Protein AF-A0AAD9YX53-F1 (afdb_monomer_lite)

InterPro domains:
  IPR001128 Cytochrome P450 [PF00067] (16-93)
  IPR036396 Cytochrome P450 superfamily [G3DSA:1.10.630.10] (1-96)
  IPR036396 Cytochrome P450 superfamily [SSF48264] (4-92)

Organism: NCBI:txid209136

Sequence (96 aa):
MKQNRLDHARFAYDKTEKRANDKVDHPDFVSYMLKNNDKNGMADDELKKNAAILIVAGSETTATLLAGLTWLVLHNADIHSKLQIEVRSAFTSQEE

Radius of gyration: 19.45 Å; chains: 1; bounding box: 43×33×43 Å

Secondary structure (DSSP, 8-state):
-HHHHHHHHHHHHHHHHHHHT----S--HHHHHTTTTTTSPPPHHHHHHHHHHHHHHHHHHHHHHHHHHHHHHHH-HHHHHHHHHHHHHS-SSS--

pLDDT: mean 88.12, std 8.99, range [63.28, 98.38]

Foldseek 3Di:
DVVVVVVLLVVLLVVLVVVLPDPDPDDDPSNVLQPPCDPPHDDSVRSSVVSSCVCVVVPPVVVVVCVVVVVVLVVDPVSVVVVVCCVVVVDDDPVD

Structure (mmCIF, N/CA/C/O backbone):
data_AF-A0AAD9YX53-F1
#
_entry.id   AF-A0AAD9YX53-F1
#
loop_
_atom_site.group_PDB
_atom_site.id
_atom_site.type_symbol
_atom_site.label_atom_id
_atom_site.label_alt_id
_atom_site.label_comp_id
_atom_site.lab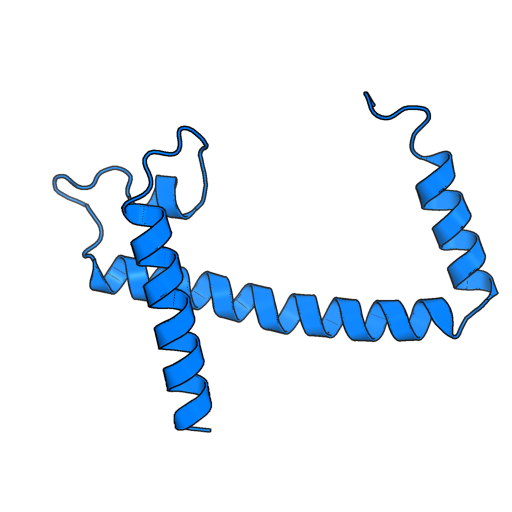el_asym_id
_atom_site.label_entity_id
_atom_site.label_seq_id
_atom_site.pdbx_PDB_ins_code
_atom_site.Cartn_x
_atom_site.Cartn_y
_atom_site.Cartn_z
_atom_site.occupancy
_atom_site.B_iso_or_equiv
_atom_site.auth_seq_id
_atom_site.auth_comp_id
_atom_site.auth_asym_id
_atom_site.auth_atom_id
_atom_site.pdbx_PDB_model_num
ATOM 1 N N . MET A 1 1 ? -8.226 -14.885 -18.119 1.00 63.28 1 MET A N 1
ATOM 2 C CA . MET A 1 1 ? -6.798 -14.898 -17.711 1.00 63.28 1 MET A CA 1
ATOM 3 C C . MET A 1 1 ? -5.891 -14.071 -18.621 1.00 63.28 1 MET A C 1
ATOM 5 O O . MET A 1 1 ? -5.203 -13.206 -18.100 1.00 63.28 1 MET A O 1
ATOM 9 N N . LYS A 1 2 ? -5.862 -14.282 -19.950 1.00 75.69 2 LYS A N 1
ATOM 10 C CA . LYS A 1 2 ? -4.992 -13.489 -20.849 1.00 75.69 2 LYS A CA 1
ATOM 11 C C . LYS A 1 2 ? -5.353 -11.992 -20.872 1.00 75.69 2 LYS A C 1
ATOM 13 O O . LYS A 1 2 ? -4.444 -11.180 -20.804 1.00 75.69 2 LYS A O 1
ATOM 18 N N . GLN A 1 3 ? -6.648 -11.661 -20.894 1.00 81.31 3 GLN A N 1
ATOM 19 C CA . GLN A 1 3 ? -7.138 -10.277 -20.908 1.00 81.31 3 GLN A CA 1
ATOM 20 C C . GLN A 1 3 ? -6.749 -9.505 -19.638 1.00 81.31 3 GLN A C 1
ATOM 22 O O . GLN A 1 3 ? -6.040 -8.517 -19.741 1.00 81.31 3 GLN A O 1
ATOM 27 N N . ASN A 1 4 ? -7.061 -10.035 -18.448 1.00 79.81 4 ASN A N 1
ATOM 28 C CA . ASN A 1 4 ? -6.723 -9.375 -17.179 1.00 79.81 4 ASN A CA 1
ATOM 29 C C . ASN A 1 4 ? -5.228 -9.047 -17.061 1.00 79.81 4 ASN A C 1
ATOM 31 O O . ASN A 1 4 ? -4.872 -7.955 -16.645 1.00 79.81 4 ASN A O 1
ATOM 35 N N . ARG A 1 5 ? -4.332 -9.956 -17.476 1.00 79.50 5 ARG A N 1
ATOM 36 C CA . ARG A 1 5 ? -2.884 -9.679 -17.452 1.00 79.50 5 ARG A CA 1
ATOM 37 C C . ARG A 1 5 ? -2.488 -8.512 -18.359 1.00 79.50 5 ARG A C 1
ATOM 39 O O . ARG A 1 5 ? -1.606 -7.745 -17.992 1.00 79.50 5 ARG A O 1
ATOM 46 N N . LEU A 1 6 ? -3.121 -8.387 -19.527 1.00 85.31 6 LEU A N 1
ATOM 47 C CA . LEU A 1 6 ? -2.891 -7.260 -20.433 1.00 85.31 6 LEU A CA 1
ATOM 48 C C . LEU A 1 6 ? -3.429 -5.958 -19.839 1.00 85.31 6 LEU A C 1
ATOM 50 O O . LEU A 1 6 ? -2.751 -4.939 -19.917 1.00 85.31 6 LEU A O 1
ATOM 54 N N . ASP A 1 7 ? -4.596 -6.007 -19.200 1.00 87.75 7 ASP A N 1
ATOM 55 C CA . ASP A 1 7 ? -5.200 -4.840 -18.556 1.00 87.75 7 ASP A CA 1
ATOM 56 C C . ASP A 1 7 ? -4.351 -4.349 -17.372 1.00 87.75 7 ASP A C 1
ATOM 58 O O . ASP A 1 7 ? -4.096 -3.151 -17.261 1.00 87.75 7 ASP A O 1
ATOM 62 N N . HIS A 1 8 ? -3.830 -5.260 -16.539 1.00 85.81 8 HIS A N 1
ATOM 63 C CA . HIS A 1 8 ? -2.913 -4.922 -15.443 1.00 85.81 8 HIS A CA 1
ATOM 64 C C . HIS A 1 8 ? -1.600 -4.317 -15.948 1.00 85.81 8 HIS A C 1
ATOM 66 O O . HIS A 1 8 ? -1.150 -3.303 -15.415 1.00 85.81 8 HIS A O 1
ATOM 72 N N . ALA A 1 9 ? -1.000 -4.905 -16.989 1.00 86.31 9 ALA A N 1
ATOM 73 C CA . ALA A 1 9 ? 0.221 -4.375 -17.588 1.00 86.31 9 ALA A CA 1
ATOM 74 C C . ALA A 1 9 ? -0.009 -2.978 -18.176 1.00 86.31 9 ALA A C 1
ATOM 76 O O . ALA A 1 9 ? 0.756 -2.060 -17.896 1.00 86.31 9 ALA A O 1
ATOM 77 N N . ARG A 1 10 ? -1.103 -2.793 -18.926 1.00 90.75 10 ARG A N 1
ATOM 78 C CA . ARG A 1 10 ? -1.473 -1.496 -19.497 1.00 90.75 10 ARG A CA 1
ATOM 79 C C . ARG A 1 10 ? -1.687 -0.446 -18.411 1.00 90.75 10 ARG A C 1
ATOM 81 O O . ARG A 1 10 ? -1.114 0.631 -18.493 1.00 90.75 10 ARG A O 1
ATOM 88 N N . PHE A 1 11 ? -2.452 -0.777 -17.372 1.00 89.75 11 PHE A N 1
ATOM 89 C CA . PHE A 1 11 ? -2.684 0.125 -16.248 1.00 89.75 11 PHE A CA 1
ATOM 90 C C . PHE A 1 11 ? -1.374 0.557 -15.584 1.00 89.75 11 PHE A C 1
ATOM 92 O O . PHE A 1 11 ? -1.167 1.746 -15.345 1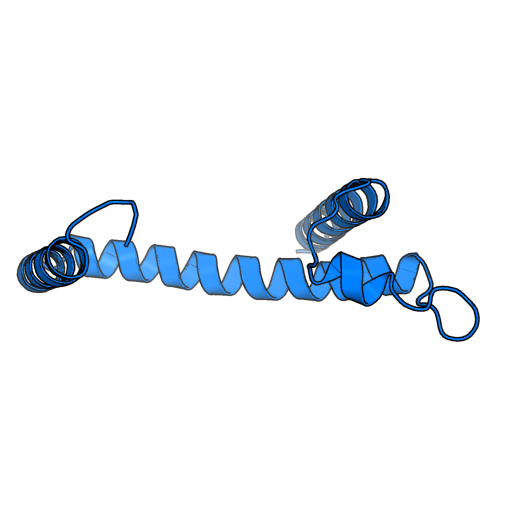.00 89.75 11 PHE A O 1
ATOM 99 N N . ALA A 1 12 ? -0.481 -0.394 -15.301 1.00 89.69 12 ALA A N 1
ATOM 100 C CA . ALA A 1 12 ? 0.811 -0.083 -14.713 1.00 89.69 12 ALA A CA 1
ATOM 101 C C . ALA A 1 12 ? 1.654 0.813 -15.629 1.00 89.69 12 ALA A C 1
ATOM 103 O O . ALA A 1 12 ? 2.216 1.796 -15.159 1.00 89.69 12 ALA A O 1
ATOM 104 N N . TYR A 1 13 ? 1.689 0.522 -16.929 1.00 91.69 13 TYR A N 1
ATOM 105 C CA . TYR A 1 13 ? 2.477 1.280 -17.900 1.00 91.69 13 TYR A CA 1
ATOM 106 C C . TYR A 1 13 ? 1.976 2.720 -18.025 1.00 91.69 13 TYR A C 1
ATOM 108 O O . TYR A 1 13 ? 2.780 3.647 -17.935 1.00 91.69 13 TYR A O 1
ATOM 116 N N . ASP A 1 14 ? 0.659 2.911 -18.134 1.00 92.62 14 ASP A N 1
ATOM 117 C CA . ASP A 1 14 ? 0.030 4.234 -18.205 1.00 92.62 14 ASP A CA 1
ATOM 118 C C . ASP A 1 14 ? 0.331 5.055 -16.931 1.00 92.62 14 ASP A C 1
ATOM 120 O O . ASP A 1 14 ? 0.578 6.263 -16.990 1.00 92.62 14 ASP A O 1
ATOM 124 N N . LYS A 1 15 ? 0.352 4.409 -15.754 1.00 90.62 15 LYS A N 1
ATOM 125 C CA . LYS A 1 15 ? 0.701 5.057 -14.477 1.00 90.62 15 LYS A CA 1
ATOM 126 C C . LYS A 1 15 ? 2.178 5.422 -14.392 1.00 90.62 15 LYS A C 1
ATOM 128 O O . LYS A 1 15 ? 2.488 6.536 -13.966 1.00 90.62 15 LYS A O 1
ATOM 133 N N . THR A 1 16 ? 3.068 4.519 -14.793 1.00 90.25 16 THR A N 1
ATOM 134 C CA . THR A 1 16 ? 4.515 4.757 -14.803 1.00 90.25 16 THR A CA 1
ATOM 135 C C . THR A 1 16 ? 4.874 5.881 -15.758 1.00 90.25 16 THR A C 1
ATOM 137 O O . THR A 1 16 ? 5.607 6.783 -15.371 1.00 90.25 16 THR A O 1
ATOM 140 N N . GLU A 1 17 ? 4.312 5.885 -16.966 1.00 90.38 17 GLU A N 1
ATOM 141 C CA . GLU A 1 17 ? 4.551 6.936 -17.954 1.00 90.38 17 GLU A CA 1
ATOM 142 C C . GLU A 1 17 ? 4.033 8.291 -17.469 1.00 90.38 17 GLU A C 1
ATOM 144 O O . GLU A 1 17 ? 4.748 9.292 -17.536 1.00 90.38 17 GLU A O 1
ATOM 149 N N . LYS A 1 18 ? 2.821 8.330 -16.900 1.00 90.69 18 LYS A N 1
ATOM 150 C CA . LYS A 1 18 ? 2.295 9.561 -16.305 1.00 90.69 18 LYS A CA 1
ATOM 151 C C . LYS A 1 18 ? 3.212 10.080 -15.197 1.00 90.69 18 LYS A C 1
ATOM 153 O O . LYS A 1 18 ? 3.495 11.272 -15.168 1.00 90.69 18 LYS A O 1
ATOM 158 N N . ARG A 1 19 ? 3.684 9.203 -14.304 1.00 89.94 19 ARG A N 1
ATOM 159 C CA . ARG A 1 19 ? 4.564 9.586 -13.192 1.00 89.94 19 ARG A CA 1
ATOM 160 C C . ARG A 1 19 ? 5.951 10.021 -13.663 1.00 89.94 19 ARG A C 1
ATOM 162 O O . ARG A 1 19 ? 6.490 10.970 -13.101 1.00 89.94 19 ARG A O 1
ATOM 169 N N . ALA A 1 20 ? 6.518 9.353 -14.665 1.00 86.56 20 ALA A N 1
ATOM 170 C CA . ALA A 1 20 ? 7.840 9.666 -15.203 1.00 86.56 20 ALA A CA 1
ATOM 171 C C . ALA A 1 20 ? 7.883 11.027 -15.912 1.00 86.56 20 ALA A C 1
ATOM 173 O O . ALA A 1 20 ? 8.904 11.707 -15.878 1.00 86.56 20 ALA A O 1
ATOM 174 N N . ASN A 1 21 ? 6.764 11.440 -16.512 1.00 88.12 21 ASN A N 1
ATOM 175 C CA . ASN A 1 21 ? 6.622 12.752 -17.143 1.00 88.12 21 ASN A CA 1
ATOM 176 C C . ASN A 1 21 ? 6.260 13.875 -16.156 1.00 88.12 21 ASN A C 1
ATOM 178 O O . ASN A 1 21 ? 6.277 15.050 -16.530 1.00 88.12 21 ASN A O 1
ATOM 182 N N . ASP A 1 22 ? 5.913 13.531 -14.916 1.00 87.38 22 ASP A N 1
ATOM 183 C CA . ASP A 1 22 ? 5.518 14.497 -13.900 1.00 87.38 22 ASP A CA 1
ATOM 184 C C . ASP A 1 22 ? 6.750 15.070 -13.182 1.00 87.38 22 ASP A C 1
ATOM 186 O O . ASP A 1 22 ? 7.611 14.334 -12.689 1.00 87.38 22 ASP A O 1
ATOM 190 N N . LYS A 1 23 ? 6.841 16.402 -13.108 1.00 74.00 23 LYS A N 1
ATOM 191 C CA . LYS A 1 23 ? 7.976 17.127 -12.508 1.00 74.00 23 LYS A CA 1
ATOM 192 C C . LYS A 1 23 ? 7.778 17.298 -11.005 1.00 74.00 23 LYS A C 1
ATOM 194 O O . LYS A 1 23 ? 7.834 18.410 -10.483 1.00 74.00 23 LYS A O 1
ATOM 199 N N . VAL A 1 24 ? 7.491 16.196 -10.324 1.00 70.50 24 VAL A N 1
ATOM 200 C CA . VAL A 1 24 ? 7.239 16.210 -8.884 1.00 70.50 24 VAL A CA 1
ATOM 201 C C . VAL A 1 24 ? 8.559 16.169 -8.124 1.00 70.50 24 VAL A C 1
ATOM 203 O O . VAL A 1 24 ? 9.398 15.311 -8.388 1.00 70.50 24 VAL A O 1
ATOM 206 N N . ASP A 1 25 ? 8.719 17.080 -7.164 1.00 73.38 25 ASP A N 1
ATOM 207 C CA . ASP A 1 25 ? 9.938 17.234 -6.352 1.00 73.38 25 ASP A CA 1
ATOM 208 C C . ASP A 1 25 ? 10.034 16.209 -5.201 1.00 73.38 25 ASP A C 1
ATOM 210 O O . ASP A 1 25 ? 10.999 16.190 -4.440 1.00 73.38 25 ASP A O 1
ATOM 214 N N . HIS A 1 26 ? 9.041 15.320 -5.049 1.00 83.12 26 HIS A N 1
ATOM 215 C CA . HIS A 1 26 ? 9.086 14.301 -4.002 1.00 83.12 26 HIS A CA 1
ATOM 216 C C . HIS A 1 26 ? 9.843 13.035 -4.460 1.00 83.12 26 HIS A C 1
ATOM 218 O O . HIS A 1 26 ? 9.600 12.500 -5.552 1.00 83.12 26 HIS A O 1
ATOM 224 N N . PRO A 1 27 ? 10.746 12.494 -3.623 1.00 86.94 27 PRO A N 1
ATOM 225 C CA . PRO A 1 27 ? 11.381 11.211 -3.890 1.00 86.94 27 PRO A CA 1
ATOM 226 C C . PRO A 1 27 ? 10.366 10.070 -3.733 1.00 86.94 27 PRO A C 1
ATOM 228 O O . PRO A 1 27 ? 9.631 10.000 -2.751 1.00 86.94 27 PRO A O 1
ATOM 231 N N . ASP A 1 28 ? 10.330 9.160 -4.702 1.00 89.25 28 ASP A N 1
ATOM 232 C CA . ASP A 1 28 ? 9.589 7.899 -4.651 1.00 89.25 28 ASP A CA 1
ATOM 233 C C . ASP A 1 28 ? 10.325 6.815 -5.456 1.00 89.25 28 ASP A C 1
ATOM 235 O O . ASP A 1 28 ? 11.390 7.068 -6.025 1.00 89.25 28 ASP A O 1
ATOM 239 N N . PHE A 1 29 ? 9.767 5.602 -5.508 1.00 87.25 29 PHE A N 1
ATOM 240 C CA . PHE A 1 29 ? 10.358 4.487 -6.253 1.00 87.25 29 PHE A CA 1
ATOM 241 C C . PHE A 1 29 ? 10.668 4.838 -7.715 1.00 87.25 29 PHE A C 1
ATOM 243 O O . PHE A 1 29 ? 11.758 4.524 -8.183 1.00 87.25 29 PHE A O 1
ATOM 250 N N . VAL A 1 30 ? 9.769 5.534 -8.418 1.00 86.88 30 VAL A N 1
ATOM 251 C CA . VAL A 1 30 ? 9.982 5.940 -9.814 1.00 86.88 30 VAL A CA 1
ATOM 252 C C . VAL A 1 30 ? 11.078 7.005 -9.899 1.00 86.88 30 VAL A C 1
ATOM 254 O O . VAL A 1 30 ? 11.950 6.891 -10.754 1.00 86.88 30 VAL A O 1
ATOM 257 N N . SER A 1 31 ? 11.126 7.973 -8.976 1.00 85.44 31 SER A N 1
ATOM 258 C CA . SER A 1 31 ? 12.223 8.952 -8.888 1.00 85.44 31 SER A CA 1
ATOM 259 C C . SER A 1 31 ? 13.590 8.278 -8.720 1.00 85.44 31 SER A C 1
ATOM 261 O O . SER A 1 31 ? 14.578 8.729 -9.299 1.00 85.44 31 SER A O 1
ATOM 263 N N . TYR A 1 32 ? 13.670 7.189 -7.945 1.00 85.62 32 TYR A N 1
ATOM 264 C CA . TYR A 1 32 ? 14.909 6.420 -7.788 1.00 85.62 32 TYR A CA 1
ATOM 265 C C . TYR A 1 32 ? 15.241 5.567 -9.015 1.00 85.62 32 TYR A C 1
ATOM 267 O O . TYR A 1 32 ? 16.415 5.449 -9.354 1.00 85.62 32 TYR A O 1
ATOM 275 N N . MET A 1 33 ? 14.240 5.010 -9.699 1.00 84.25 33 MET A N 1
ATOM 276 C CA . MET A 1 33 ? 14.441 4.238 -10.933 1.00 84.25 33 MET A CA 1
ATOM 277 C C . MET A 1 33 ? 14.845 5.120 -12.123 1.00 84.25 33 MET A C 1
ATOM 279 O O . MET A 1 33 ? 15.565 4.663 -13.003 1.00 84.25 33 MET A O 1
ATOM 283 N N . LEU A 1 34 ? 14.419 6.387 -12.135 1.00 81.38 34 LEU A N 1
ATOM 284 C CA . LEU A 1 34 ? 14.823 7.401 -13.118 1.00 81.38 34 LEU A CA 1
ATOM 285 C C . LEU A 1 34 ? 16.190 8.036 -12.806 1.00 81.38 34 LEU A C 1
ATOM 287 O O . LEU A 1 34 ? 16.717 8.811 -13.607 1.00 81.38 34 LEU A O 1
ATOM 291 N N . LYS A 1 35 ? 16.768 7.750 -11.635 1.00 76.06 35 LYS A N 1
ATOM 292 C CA . LYS A 1 35 ? 18.059 8.297 -11.210 1.00 76.06 35 LYS A CA 1
ATOM 293 C C . LYS A 1 35 ? 19.190 7.645 -12.019 1.00 76.06 35 LYS A C 1
ATOM 295 O O . LYS A 1 35 ? 19.148 6.453 -12.290 1.00 76.06 35 LYS A O 1
ATOM 300 N N . ASN A 1 36 ? 20.227 8.414 -12.363 1.00 67.00 36 ASN A N 1
ATOM 301 C CA . ASN A 1 36 ? 21.378 7.963 -13.169 1.00 67.00 36 ASN A CA 1
ATOM 302 C C . ASN A 1 36 ? 21.023 7.515 -14.603 1.00 67.00 36 ASN A C 1
ATOM 304 O O . ASN A 1 36 ? 21.604 6.565 -15.124 1.00 67.00 36 ASN A O 1
ATOM 308 N N . ASN A 1 37 ? 20.088 8.212 -15.262 1.00 65.38 37 ASN A N 1
ATOM 309 C CA . ASN A 1 37 ? 19.650 7.896 -16.628 1.00 65.38 37 ASN A CA 1
ATOM 310 C C . ASN A 1 37 ? 20.671 8.270 -17.734 1.00 65.38 37 ASN A C 1
ATOM 312 O O . ASN A 1 37 ? 20.288 8.612 -18.850 1.00 65.38 37 ASN A O 1
ATOM 316 N N . ASP A 1 38 ? 21.969 8.273 -17.414 1.00 67.62 38 ASP A N 1
ATOM 317 C CA . ASP A 1 38 ? 23.052 8.722 -18.289 1.00 67.62 38 ASP A CA 1
ATOM 318 C C . ASP A 1 38 ? 23.766 7.561 -19.009 1.00 67.62 38 ASP A C 1
ATOM 320 O O . ASP A 1 38 ? 23.639 7.421 -20.222 1.00 67.62 38 ASP A O 1
ATOM 324 N N . LYS A 1 39 ? 24.522 6.720 -18.292 1.00 64.12 39 LYS A N 1
ATOM 325 C CA . LYS A 1 39 ? 25.316 5.606 -18.847 1.00 64.12 39 LYS A CA 1
ATOM 326 C C . LYS A 1 39 ? 24.928 4.239 -18.285 1.00 64.12 39 LYS A C 1
ATOM 328 O O . LYS A 1 39 ? 25.189 3.239 -18.942 1.00 64.12 39 LYS A O 1
ATOM 333 N N . ASN A 1 40 ? 24.288 4.210 -17.114 1.00 69.56 40 ASN A N 1
ATOM 334 C CA . ASN A 1 40 ? 23.785 3.001 -16.444 1.00 69.56 40 ASN A CA 1
ATOM 335 C C . ASN A 1 40 ? 22.268 3.092 -16.176 1.00 69.56 40 ASN A C 1
ATOM 337 O O . ASN A 1 40 ? 21.761 2.476 -15.240 1.00 69.56 40 ASN A O 1
ATOM 341 N N . GLY A 1 41 ? 21.573 3.919 -16.961 1.00 74.62 41 GLY A N 1
ATOM 342 C CA . GLY A 1 41 ? 20.140 4.159 -16.851 1.00 74.62 41 GLY A CA 1
ATOM 343 C C . GLY A 1 41 ? 19.296 2.966 -17.280 1.00 74.62 41 GLY A C 1
ATOM 344 O O . GLY A 1 41 ? 19.726 2.134 -18.078 1.00 74.62 41 GLY A O 1
ATOM 345 N N . MET A 1 42 ? 18.071 2.918 -16.768 1.00 82.50 42 MET A N 1
ATOM 346 C CA . MET A 1 42 ? 17.085 1.909 -17.133 1.00 82.50 42 MET A CA 1
ATOM 347 C C . MET A 1 42 ? 16.420 2.280 -18.465 1.00 8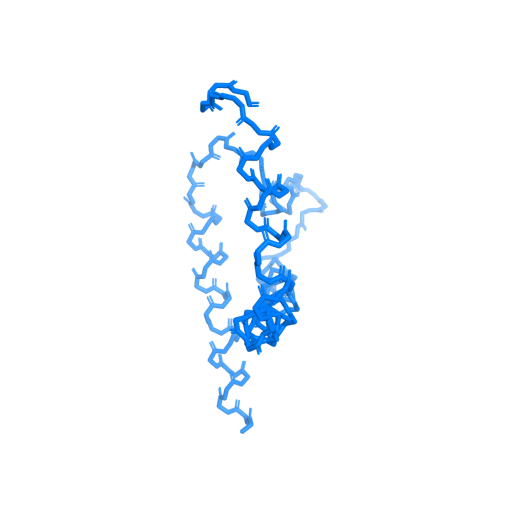2.50 42 MET A C 1
ATOM 349 O O . MET A 1 42 ? 15.996 3.422 -18.655 1.00 82.50 42 MET A O 1
ATOM 353 N N . ALA A 1 43 ? 16.287 1.324 -19.387 1.00 85.62 43 ALA A N 1
ATOM 354 C CA . ALA A 1 43 ? 15.496 1.551 -20.597 1.00 85.62 43 ALA A CA 1
ATOM 355 C C . ALA A 1 43 ? 14.015 1.784 -20.236 1.00 85.62 43 ALA A C 1
ATOM 357 O O . ALA A 1 43 ? 13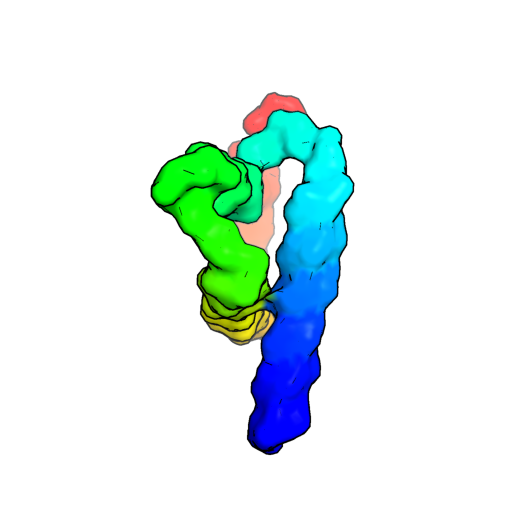.522 1.216 -19.263 1.00 85.62 43 ALA A O 1
ATOM 358 N N . ASP A 1 44 ? 13.269 2.553 -21.037 1.00 84.94 44 ASP A N 1
ATOM 359 C CA . ASP A 1 44 ? 11.851 2.861 -20.756 1.00 84.94 44 ASP A CA 1
ATOM 360 C C . ASP A 1 44 ? 10.990 1.596 -20.557 1.00 84.94 44 ASP A C 1
ATOM 362 O O . ASP A 1 44 ? 10.184 1.511 -19.632 1.00 84.94 44 ASP A O 1
ATOM 366 N N . ASP A 1 45 ? 11.213 0.561 -21.370 1.00 86.50 45 ASP A N 1
ATOM 367 C CA . ASP A 1 45 ? 10.517 -0.723 -21.227 1.00 86.50 45 ASP A CA 1
ATOM 368 C C . ASP A 1 45 ? 10.913 -1.471 -19.940 1.00 86.50 45 ASP A C 1
ATOM 370 O O . ASP A 1 45 ? 10.075 -2.101 -19.297 1.00 86.50 45 ASP A O 1
ATOM 374 N N . GLU A 1 46 ? 12.173 -1.374 -19.516 1.00 87.50 46 GLU A N 1
ATOM 375 C CA . GLU A 1 46 ? 12.642 -1.967 -18.260 1.00 87.50 46 GLU A CA 1
ATOM 376 C C . GLU A 1 46 ? 12.048 -1.231 -17.046 1.00 87.50 46 GLU A C 1
ATOM 378 O O . GLU A 1 46 ? 11.584 -1.872 -16.099 1.00 87.50 46 GLU A O 1
ATOM 383 N N . LEU A 1 47 ? 11.943 0.101 -17.120 1.00 88.50 47 LEU A N 1
ATOM 384 C CA . LEU A 1 47 ? 11.276 0.942 -16.123 1.00 88.50 47 LEU A CA 1
ATOM 385 C C . LEU A 1 47 ? 9.808 0.547 -15.973 1.00 88.50 47 LEU A C 1
ATOM 387 O O . LEU A 1 47 ? 9.343 0.275 -14.863 1.00 88.50 47 LEU A O 1
ATOM 391 N N . LYS A 1 48 ? 9.089 0.469 -17.097 1.00 88.62 48 LYS A N 1
ATOM 392 C CA . LYS A 1 48 ? 7.672 0.090 -17.145 1.00 88.62 48 LYS A CA 1
ATOM 393 C C . LYS A 1 48 ? 7.446 -1.319 -16.591 1.00 88.62 48 LYS A C 1
ATOM 395 O O . LYS A 1 48 ? 6.534 -1.512 -15.786 1.00 88.62 48 LYS A O 1
ATOM 400 N N . LYS A 1 49 ? 8.301 -2.290 -16.928 1.00 89.75 49 LYS A N 1
ATOM 401 C CA . LYS A 1 49 ? 8.224 -3.666 -16.399 1.00 89.75 49 LYS A CA 1
ATOM 402 C C . LYS A 1 49 ? 8.455 -3.736 -14.894 1.00 89.75 49 LYS A C 1
ATOM 404 O O . LYS A 1 49 ? 7.655 -4.346 -14.185 1.00 89.75 49 LYS A O 1
ATOM 409 N N . ASN A 1 50 ? 9.513 -3.101 -14.398 1.00 89.50 50 ASN A N 1
ATOM 410 C CA . ASN A 1 50 ? 9.835 -3.120 -12.974 1.00 89.50 50 ASN A CA 1
ATOM 411 C C . ASN A 1 50 ? 8.761 -2.399 -12.145 1.00 89.50 50 ASN A C 1
ATOM 413 O O . ASN A 1 50 ? 8.331 -2.906 -11.109 1.00 89.50 50 ASN A O 1
ATOM 417 N N . ALA A 1 51 ? 8.248 -1.267 -12.632 1.00 89.19 51 ALA A N 1
ATOM 418 C CA . ALA A 1 51 ? 7.139 -0.575 -11.987 1.00 89.19 51 ALA A CA 1
ATOM 419 C C . ALA A 1 51 ? 5.843 -1.406 -12.009 1.00 89.19 51 ALA A C 1
ATOM 421 O O . ALA A 1 51 ? 5.129 -1.448 -11.008 1.00 89.19 51 ALA A O 1
ATOM 422 N N . ALA A 1 52 ? 5.557 -2.127 -13.100 1.00 89.81 52 ALA A N 1
ATOM 423 C CA . ALA A 1 52 ? 4.405 -3.023 -13.169 1.00 89.81 52 ALA A CA 1
ATOM 424 C C . ALA A 1 52 ? 4.468 -4.158 -12.144 1.00 89.81 52 ALA A C 1
ATOM 426 O O . ALA A 1 52 ? 3.450 -4.474 -11.528 1.00 89.81 52 ALA A O 1
ATOM 427 N N . ILE A 1 53 ? 5.655 -4.722 -11.908 1.00 89.62 53 ILE A N 1
ATOM 428 C CA . ILE A 1 53 ? 5.858 -5.725 -10.857 1.00 89.62 53 ILE A CA 1
ATOM 429 C C . ILE A 1 53 ? 5.511 -5.136 -9.486 1.00 89.62 53 ILE A C 1
ATOM 431 O O . ILE A 1 53 ? 4.730 -5.740 -8.752 1.00 89.62 53 ILE A O 1
ATOM 435 N N . LEU A 1 54 ? 6.036 -3.949 -9.160 1.00 89.62 54 LEU A N 1
ATOM 436 C CA . LEU A 1 54 ? 5.772 -3.289 -7.876 1.00 89.62 54 LEU A CA 1
ATOM 437 C C . LEU A 1 54 ? 4.281 -2.992 -7.675 1.00 89.62 54 LEU A C 1
ATOM 439 O O . LEU A 1 54 ? 3.727 -3.289 -6.617 1.00 89.62 54 LEU A O 1
ATOM 443 N N . ILE A 1 55 ? 3.622 -2.444 -8.701 1.00 90.19 55 ILE A N 1
ATOM 444 C CA . ILE A 1 55 ? 2.202 -2.084 -8.644 1.00 90.19 55 ILE A CA 1
ATOM 445 C C . ILE A 1 55 ? 1.343 -3.331 -8.428 1.00 90.19 55 ILE A C 1
ATOM 447 O O . ILE A 1 55 ? 0.512 -3.343 -7.522 1.00 90.19 55 ILE A O 1
ATOM 451 N N . VAL A 1 56 ? 1.532 -4.385 -9.225 1.00 87.31 56 VAL A N 1
ATOM 452 C CA . VAL A 1 56 ? 0.685 -5.585 -9.142 1.00 87.31 56 VAL A CA 1
ATOM 453 C C . VAL A 1 56 ? 0.929 -6.342 -7.837 1.00 87.31 56 VAL A C 1
ATOM 455 O O . VAL A 1 56 ? -0.031 -6.666 -7.137 1.00 87.31 56 VAL A O 1
ATOM 458 N N . ALA A 1 57 ? 2.196 -6.566 -7.470 1.00 89.00 57 ALA A N 1
ATOM 459 C CA . ALA A 1 57 ? 2.546 -7.331 -6.275 1.00 89.00 57 ALA A CA 1
ATOM 460 C C . ALA A 1 57 ? 2.013 -6.683 -4.988 1.00 89.00 57 ALA A C 1
ATOM 462 O O . ALA A 1 57 ? 1.500 -7.388 -4.117 1.00 89.00 57 ALA A O 1
ATOM 463 N N . GLY A 1 58 ? 2.096 -5.352 -4.876 1.00 88.12 58 GLY A N 1
ATOM 464 C CA . GLY A 1 58 ? 1.583 -4.622 -3.716 1.00 88.12 58 GLY A CA 1
ATOM 465 C C . GLY A 1 58 ? 0.063 -4.451 -3.723 1.00 88.12 58 GLY A C 1
ATOM 466 O O . GLY A 1 58 ? -0.568 -4.543 -2.675 1.00 88.12 58 GLY A O 1
ATOM 467 N N . SER A 1 59 ? -0.553 -4.245 -4.890 1.00 89.12 59 SER A N 1
ATOM 468 C CA . SER A 1 59 ? -1.992 -3.956 -4.945 1.00 89.12 59 SER A CA 1
ATOM 469 C C . SER A 1 59 ? -2.835 -5.162 -4.542 1.00 89.12 59 SER A C 1
ATOM 471 O O . SER A 1 59 ? -3.706 -5.040 -3.685 1.00 89.12 59 SER A O 1
ATOM 473 N N . GLU A 1 60 ? -2.588 -6.333 -5.135 1.00 89.12 60 GLU A N 1
ATOM 474 C CA . GLU A 1 60 ? -3.466 -7.493 -4.931 1.00 89.12 60 GLU A CA 1
ATOM 475 C C . GLU A 1 60 ? -3.328 -8.084 -3.525 1.00 89.12 60 GLU A C 1
ATOM 477 O O . GLU A 1 60 ? -4.331 -8.405 -2.879 1.00 89.12 60 GLU A O 1
ATOM 482 N N . THR A 1 61 ? -2.095 -8.192 -3.022 1.00 94.38 61 THR A N 1
ATOM 483 C CA . THR A 1 61 ? -1.820 -8.771 -1.700 1.00 94.38 61 THR A CA 1
ATOM 484 C C . THR A 1 61 ? -2.359 -7.885 -0.579 1.00 94.38 61 THR A C 1
ATOM 486 O O . THR A 1 61 ? -3.086 -8.374 0.290 1.00 94.38 61 THR A O 1
ATOM 489 N N . THR A 1 62 ? -2.094 -6.574 -0.624 1.00 96.62 62 THR A N 1
ATOM 490 C CA . THR A 1 62 ? -2.600 -5.625 0.374 1.00 96.62 62 THR A CA 1
ATOM 491 C C . THR A 1 62 ? -4.115 -5.462 0.286 1.00 96.62 62 THR A C 1
ATOM 493 O O . THR A 1 62 ? -4.767 -5.450 1.327 1.00 96.62 62 THR A O 1
ATOM 496 N N . ALA A 1 63 ? -4.711 -5.400 -0.912 1.00 95.50 63 ALA A N 1
ATOM 497 C CA . ALA A 1 63 ? -6.168 -5.315 -1.042 1.00 95.50 63 ALA A CA 1
ATOM 498 C C . ALA A 1 63 ? -6.866 -6.554 -0.462 1.00 95.50 63 ALA A C 1
ATOM 500 O O . ALA A 1 63 ? -7.850 -6.422 0.266 1.00 95.50 63 ALA A O 1
ATOM 501 N N . THR A 1 64 ? -6.328 -7.748 -0.730 1.00 96.81 64 THR A N 1
ATOM 502 C CA . THR A 1 64 ? -6.858 -9.004 -0.180 1.00 96.81 64 THR A CA 1
ATOM 503 C C . THR A 1 64 ? -6.758 -9.025 1.343 1.00 96.81 64 THR A C 1
ATOM 505 O O . THR A 1 64 ? -7.735 -9.351 2.020 1.00 96.81 64 THR A O 1
ATOM 508 N N . LEU A 1 65 ? -5.602 -8.629 1.891 1.00 98.00 65 LEU A N 1
ATOM 509 C CA . LEU A 1 65 ? -5.400 -8.523 3.334 1.00 98.00 65 LEU A CA 1
ATOM 510 C C . LEU A 1 65 ? -6.396 -7.548 3.965 1.00 98.00 65 LEU A C 1
ATOM 512 O O . LEU A 1 65 ? -7.056 -7.910 4.933 1.00 98.00 65 LEU A O 1
ATOM 516 N N . LEU A 1 66 ? -6.521 -6.335 3.422 1.00 98.06 66 LEU A N 1
ATOM 517 C CA . LEU A 1 66 ? -7.414 -5.310 3.960 1.00 98.06 66 LEU A CA 1
ATOM 518 C C . LEU A 1 66 ? -8.873 -5.757 3.905 1.00 98.06 66 LEU A C 1
ATOM 520 O O . LEU A 1 66 ? -9.577 -5.614 4.897 1.00 98.06 66 LEU A O 1
ATOM 524 N N . ALA A 1 67 ? -9.319 -6.362 2.803 1.00 98.25 67 ALA A N 1
ATOM 525 C CA . ALA A 1 67 ? -10.682 -6.876 2.694 1.00 98.25 67 ALA A CA 1
ATOM 526 C C . ALA A 1 67 ? -10.983 -7.936 3.769 1.00 98.25 67 ALA A C 1
ATOM 528 O O . ALA A 1 67 ? -11.996 -7.845 4.467 1.00 98.25 67 ALA A O 1
ATOM 529 N N . GLY A 1 68 ? -10.085 -8.913 3.940 1.00 98.19 68 GLY A N 1
ATOM 530 C CA . GLY A 1 68 ? -10.224 -9.951 4.963 1.00 98.19 68 GLY A CA 1
ATOM 531 C C . GLY A 1 68 ? -10.155 -9.391 6.384 1.00 98.19 68 GLY A C 1
ATOM 532 O O . GLY A 1 68 ? -10.991 -9.726 7.222 1.00 98.19 68 GLY A O 1
ATOM 533 N N . LEU A 1 69 ? -9.200 -8.496 6.644 1.00 97.88 69 LEU A N 1
ATOM 534 C CA . LEU A 1 69 ? -9.029 -7.832 7.933 1.00 97.88 69 LEU A CA 1
ATOM 535 C C . LEU A 1 69 ? -10.269 -7.019 8.306 1.00 97.88 69 LEU A C 1
ATOM 537 O O . LEU A 1 69 ? -10.791 -7.182 9.404 1.00 97.88 69 LEU A O 1
ATOM 541 N N . THR A 1 70 ? -10.771 -6.178 7.398 1.00 98.00 70 THR A N 1
ATOM 542 C CA . THR A 1 70 ? -11.975 -5.373 7.631 1.00 98.00 70 THR A CA 1
ATOM 543 C C . THR A 1 70 ? -13.175 -6.262 7.931 1.00 98.00 70 THR A C 1
ATOM 545 O O . THR A 1 70 ? -13.899 -5.997 8.889 1.00 98.00 70 THR A O 1
ATOM 548 N N . TRP A 1 71 ? -13.369 -7.343 7.169 1.00 98.31 71 TRP A N 1
ATOM 549 C CA . TRP A 1 71 ? -14.448 -8.290 7.438 1.00 98.31 71 TRP A CA 1
ATOM 550 C C . TRP A 1 71 ? -14.313 -8.915 8.834 1.00 98.31 71 TRP A C 1
ATOM 552 O O . TRP A 1 71 ? -15.254 -8.839 9.623 1.00 98.31 71 TRP A O 1
ATOM 562 N N . LEU A 1 72 ? -13.138 -9.459 9.173 1.00 98.38 72 LEU A N 1
ATOM 563 C CA . LEU A 1 72 ? -12.881 -10.102 10.465 1.00 98.38 72 LEU A CA 1
ATOM 564 C C . LEU A 1 72 ? -13.076 -9.143 11.641 1.00 98.38 72 LEU A C 1
ATOM 566 O O . LEU A 1 72 ? -13.724 -9.505 12.620 1.00 98.38 72 LEU A O 1
ATOM 570 N N . VAL A 1 73 ? -12.545 -7.924 11.550 1.00 98.25 73 VAL A N 1
ATOM 571 C CA . VAL A 1 73 ? -12.671 -6.920 12.612 1.00 98.25 73 VAL A CA 1
ATOM 572 C C . VAL A 1 73 ? -14.138 -6.556 12.826 1.00 98.25 73 VAL A C 1
ATOM 574 O O . VAL A 1 73 ? -14.607 -6.592 13.958 1.00 98.25 73 VAL A O 1
ATOM 577 N N . LEU A 1 74 ? -14.888 -6.267 11.758 1.00 97.75 74 LEU A N 1
ATOM 578 C CA . LEU A 1 74 ? -16.287 -5.839 11.876 1.00 97.75 74 LEU A CA 1
ATOM 579 C C . LEU A 1 74 ? -17.232 -6.952 12.352 1.00 97.75 74 LEU A C 1
ATOM 581 O O . LEU A 1 74 ? -18.262 -6.652 12.949 1.00 97.75 74 LEU A O 1
ATOM 585 N N . HIS A 1 75 ? -16.890 -8.224 12.129 1.00 97.94 75 HIS A N 1
ATOM 586 C CA . HIS A 1 75 ? -17.681 -9.361 12.618 1.00 97.94 75 HIS A CA 1
ATOM 587 C C . HIS A 1 75 ? -17.405 -9.711 14.088 1.00 97.94 75 HIS A C 1
ATOM 589 O O . HIS A 1 75 ? -18.152 -10.490 14.675 1.00 97.94 75 HIS A O 1
ATOM 595 N N . ASN A 1 76 ? -16.362 -9.141 14.701 1.00 98.00 76 ASN A N 1
ATOM 596 C CA . ASN A 1 76 ? -15.968 -9.430 16.078 1.00 98.00 76 ASN A CA 1
ATOM 597 C C . AS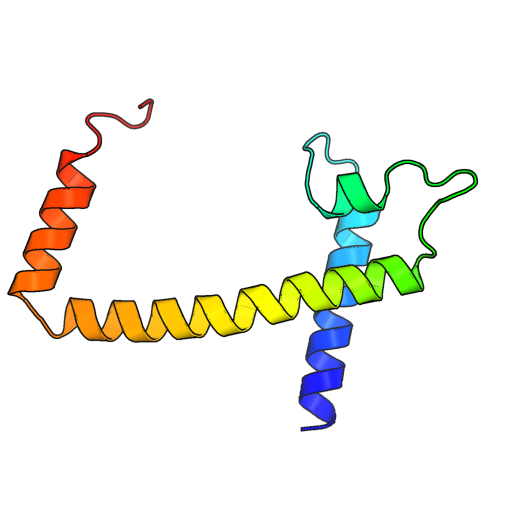N A 1 76 ? -16.011 -8.153 16.928 1.00 98.00 76 ASN A C 1
ATOM 599 O O . ASN A 1 76 ? -15.044 -7.391 16.967 1.00 98.00 76 ASN A O 1
ATOM 603 N N . ALA A 1 77 ? -17.120 -7.938 17.647 1.00 97.88 77 ALA A N 1
ATOM 604 C CA . ALA A 1 77 ? -17.367 -6.717 18.423 1.00 97.88 77 ALA A CA 1
ATOM 605 C C . ALA A 1 77 ? -16.235 -6.378 19.414 1.00 97.88 77 ALA A C 1
ATOM 607 O O . ALA A 1 77 ? -15.808 -5.225 19.487 1.00 97.88 77 ALA A O 1
ATOM 608 N N . ASP A 1 78 ? -15.694 -7.381 20.111 1.00 98.25 78 ASP A N 1
ATOM 609 C CA . ASP A 1 78 ? -14.598 -7.194 21.070 1.00 98.25 78 ASP A CA 1
ATOM 610 C C . ASP A 1 78 ? -13.301 -6.729 20.392 1.00 98.25 78 ASP A C 1
ATOM 612 O O . ASP A 1 78 ? -12.598 -5.861 20.909 1.00 98.25 78 ASP A O 1
ATOM 616 N N . ILE A 1 79 ? -12.977 -7.290 19.221 1.00 97.88 79 ILE A N 1
ATOM 617 C CA . ILE A 1 79 ? -11.783 -6.918 18.448 1.00 97.88 79 ILE A CA 1
ATOM 618 C C . ILE A 1 79 ? -11.956 -5.512 17.877 1.00 97.88 79 ILE A C 1
ATOM 620 O O . ILE A 1 79 ? -11.046 -4.693 17.984 1.00 97.88 79 ILE A O 1
ATOM 624 N N . HIS A 1 80 ? -13.131 -5.209 17.324 1.00 98.19 80 HIS A N 1
ATOM 625 C CA . HIS A 1 80 ? -13.445 -3.877 16.821 1.00 98.19 80 HIS A CA 1
ATOM 626 C C . HIS A 1 80 ? -13.329 -2.813 17.918 1.00 98.19 80 HIS A C 1
ATOM 628 O O . HIS A 1 80 ? -12.665 -1.799 17.710 1.00 98.19 80 HIS A O 1
ATOM 634 N N . SER A 1 81 ? -13.895 -3.062 19.104 1.00 98.25 81 SER A N 1
ATOM 635 C CA . SER A 1 81 ? -13.793 -2.132 20.233 1.00 98.25 81 SER A CA 1
ATOM 636 C C . SER A 1 81 ? -12.342 -1.915 20.670 1.00 98.25 81 SER A C 1
ATOM 638 O O . SER A 1 81 ? -11.959 -0.780 20.947 1.00 98.25 81 SER A O 1
ATOM 640 N N . LYS A 1 82 ? -11.524 -2.975 20.722 1.00 98.00 82 LYS A N 1
ATOM 641 C CA . LYS A 1 82 ? -10.096 -2.865 21.067 1.00 98.00 82 LYS A CA 1
ATOM 642 C C . LYS A 1 82 ? -9.327 -2.032 20.044 1.00 98.00 82 LYS A C 1
ATOM 644 O O . LYS A 1 82 ? -8.639 -1.098 20.440 1.00 98.00 82 LYS A O 1
ATOM 649 N N . LEU A 1 83 ? -9.504 -2.318 18.752 1.00 97.25 83 LEU A N 1
ATOM 650 C CA . LEU A 1 83 ? -8.850 -1.578 17.669 1.00 97.25 83 LEU A CA 1
ATOM 651 C C . LEU A 1 83 ? -9.245 -0.095 17.680 1.00 97.25 83 LEU A C 1
ATOM 653 O O . LEU A 1 83 ? -8.403 0.777 17.483 1.00 97.25 83 LEU A O 1
ATOM 657 N N . GLN A 1 84 ? -10.524 0.205 17.929 1.00 96.44 84 GLN A N 1
ATOM 658 C CA . GLN A 1 84 ? -10.995 1.584 18.037 1.00 96.44 84 GLN A CA 1
ATOM 659 C C . GLN A 1 84 ? -10.324 2.336 19.184 1.00 96.44 84 GLN A C 1
ATOM 661 O O . GLN A 1 84 ? -9.938 3.486 18.988 1.00 96.44 84 GLN A O 1
ATOM 666 N N . ILE A 1 85 ? -10.203 1.709 20.359 1.00 97.38 85 ILE A N 1
ATOM 667 C CA . ILE A 1 85 ? -9.515 2.311 21.504 1.00 97.38 85 ILE A CA 1
ATOM 668 C C . ILE A 1 85 ? -8.054 2.558 21.140 1.00 97.38 85 ILE A C 1
ATOM 670 O O . ILE A 1 85 ? -7.619 3.697 21.231 1.00 97.38 85 ILE A O 1
ATOM 674 N N . GLU A 1 86 ? -7.344 1.537 20.654 1.00 96.62 86 GLU A N 1
ATOM 675 C CA . GLU A 1 86 ? -5.922 1.617 20.300 1.00 96.62 86 GLU A CA 1
ATOM 676 C C . GLU A 1 86 ? -5.626 2.777 19.342 1.00 96.62 86 GLU A C 1
ATOM 678 O O . GLU A 1 86 ? -4.813 3.642 19.660 1.00 96.62 86 GLU A O 1
ATOM 683 N N . VAL A 1 87 ? -6.343 2.857 18.214 1.00 94.31 87 VAL A N 1
ATOM 684 C CA . VAL A 1 87 ? -6.127 3.913 17.211 1.00 94.31 87 VAL A CA 1
ATOM 685 C C . VAL A 1 87 ? -6.496 5.295 17.755 1.00 94.31 87 VAL A C 1
ATOM 687 O O . VAL A 1 87 ? -5.772 6.258 17.520 1.00 94.31 87 VAL A O 1
ATOM 690 N N . ARG A 1 88 ? -7.618 5.422 18.477 1.00 93.25 88 ARG A N 1
ATOM 691 C CA . ARG A 1 88 ? -8.112 6.729 18.951 1.00 93.25 88 ARG A CA 1
ATOM 692 C C . ARG A 1 88 ? -7.374 7.253 20.177 1.00 93.25 88 ARG A C 1
ATOM 694 O O . ARG A 1 88 ? -7.427 8.451 20.418 1.00 93.25 88 ARG A O 1
ATOM 701 N N . SER A 1 89 ? -6.736 6.384 20.958 1.00 95.62 89 SER A N 1
ATOM 702 C CA . SER A 1 89 ? -5.912 6.796 22.097 1.00 95.62 89 SER A CA 1
ATOM 703 C C . SER A 1 89 ? -4.449 7.023 21.732 1.00 95.62 89 SER A C 1
ATOM 705 O O . SER A 1 89 ? -3.722 7.587 22.541 1.00 95.62 89 SER A O 1
ATOM 707 N N . ALA A 1 90 ? -4.003 6.551 20.563 1.00 95.31 90 ALA A N 1
ATOM 708 C CA . ALA A 1 90 ? -2.604 6.646 20.148 1.00 95.31 90 ALA A CA 1
ATOM 709 C C . ALA A 1 90 ? -2.162 8.070 19.780 1.00 95.31 90 ALA A C 1
ATOM 711 O O . ALA A 1 90 ? -0.971 8.348 19.848 1.00 95.31 90 ALA A O 1
ATOM 712 N N . PHE A 1 91 ? -3.097 8.952 19.416 1.00 92.56 91 PHE A N 1
ATOM 713 C CA . PHE A 1 91 ? -2.804 10.314 18.967 1.00 92.56 91 PHE A CA 1
ATOM 714 C C . PHE A 1 91 ? -3.718 11.314 19.670 1.00 92.56 91 PHE A C 1
ATOM 716 O O . PHE A 1 91 ? -4.920 11.078 19.819 1.00 92.56 91 PHE A O 1
ATOM 723 N N . THR A 1 92 ? -3.155 12.441 20.093 1.00 89.38 92 THR A N 1
ATOM 724 C CA . THR A 1 92 ? -3.866 13.495 20.832 1.00 89.38 92 THR A CA 1
ATOM 725 C C . THR A 1 92 ? -4.240 14.695 19.964 1.00 89.38 92 THR A C 1
ATOM 727 O O . THR A 1 92 ? -5.131 15.464 20.330 1.00 89.38 92 THR A O 1
ATOM 730 N N . SER A 1 93 ? -3.600 14.847 18.802 1.00 89.12 93 SER A N 1
ATOM 731 C CA . SER A 1 93 ? -3.843 15.924 17.838 1.00 89.12 93 SER A CA 1
ATOM 732 C C . SER A 1 93 ? -3.448 15.491 16.423 1.00 89.12 93 SER A C 1
ATOM 734 O O . SER A 1 93 ? -2.899 14.410 16.240 1.00 89.12 93 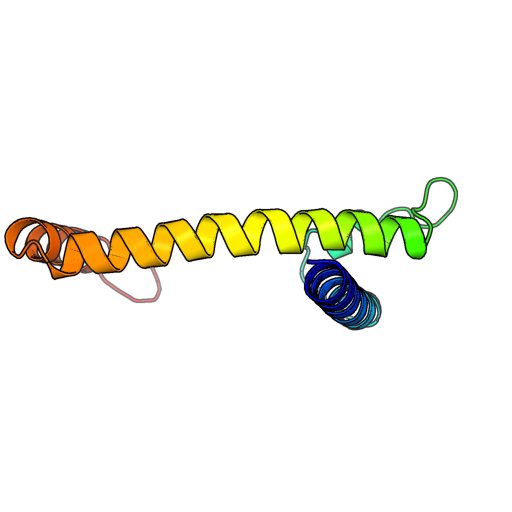SER A O 1
ATOM 736 N N . GLN A 1 94 ? -3.764 16.308 15.416 1.00 80.56 94 GLN A N 1
ATOM 737 C CA . GLN A 1 94 ? -3.399 16.033 14.022 1.00 80.56 94 GLN A CA 1
ATOM 738 C C . GLN A 1 94 ? -1.920 16.343 13.738 1.00 80.56 94 GLN A C 1
ATOM 740 O O . GLN A 1 94 ? -1.352 15.782 12.805 1.00 80.56 94 GLN A O 1
ATOM 745 N N . GLU A 1 95 ? -1.328 17.280 14.484 1.00 89.00 95 GLU A N 1
ATOM 746 C CA . GLU A 1 95 ? 0.076 17.675 14.336 1.00 89.00 95 GLU A CA 1
ATOM 747 C C . GLU A 1 95 ? 1.072 16.673 14.948 1.00 89.00 95 GLU A C 1
ATOM 749 O O . GLU A 1 95 ? 2.277 16.825 14.739 1.00 89.00 95 GLU A O 1
ATOM 754 N N . GLU A 1 96 ? 0.576 15.685 15.696 1.00 63.94 96 GLU A N 1
ATOM 755 C CA . GLU A 1 96 ? 1.328 14.530 16.208 1.00 63.94 96 GLU A CA 1
ATOM 756 C C . GLU A 1 96 ? 1.457 13.434 15.138 1.00 63.94 96 GLU A C 1
ATOM 758 O O . GLU A 1 96 ? 2.596 12.956 14.928 1.00 63.94 96 GLU A O 1
#